Protein AF-A0A1I9GDZ3-F1 (afdb_monomer_lite)

Structure (mmCIF, N/CA/C/O backbone):
data_AF-A0A1I9GDZ3-F1
#
_entry.id   AF-A0A1I9GDZ3-F1
#
loop_
_atom_site.group_PDB
_atom_site.id
_atom_site.type_symbol
_atom_site.label_atom_id
_atom_site.label_alt_id
_atom_site.label_comp_id
_atom_site.label_asym_id
_atom_site.label_entity_id
_atom_site.label_seq_id
_atom_site.pdbx_PDB_ins_code
_atom_site.Cartn_x
_atom_site.Cartn_y
_atom_site.Cartn_z
_atom_site.occupancy
_atom_site.B_iso_or_equiv
_atom_site.auth_seq_id
_atom_site.auth_comp_id
_atom_site.auth_asym_id
_atom_site.auth_atom_id
_atom_site.pdbx_PDB_model_num
ATOM 1 N N . SER A 1 1 ? 3.788 1.862 -18.498 1.00 83.44 1 SER A N 1
ATOM 2 C CA . SER A 1 1 ? 2.424 1.923 -17.941 1.00 83.44 1 SER A CA 1
ATOM 3 C C . SER A 1 1 ? 2.542 2.183 -16.455 1.00 83.44 1 SER A C 1
ATOM 5 O O . SER A 1 1 ? 3.444 1.622 -15.842 1.00 83.44 1 SER A O 1
ATOM 7 N N . ASP A 1 2 ? 1.720 3.075 -15.904 1.00 90.75 2 ASP A N 1
ATOM 8 C CA . ASP A 1 2 ? 1.638 3.266 -14.455 1.00 90.75 2 ASP A CA 1
ATOM 9 C C . ASP A 1 2 ? 0.688 2.201 -13.877 1.00 90.75 2 ASP A C 1
ATOM 11 O O . ASP A 1 2 ? -0.498 2.241 -14.206 1.00 90.75 2 ASP A O 1
ATOM 15 N N . PRO A 1 3 ? 1.180 1.236 -13.081 1.00 93.69 3 PRO A N 1
ATOM 16 C CA . PRO A 1 3 ? 0.331 0.229 -12.455 1.00 93.69 3 PRO A CA 1
ATOM 17 C C . PRO A 1 3 ? -0.734 0.828 -11.532 1.00 93.69 3 PRO A C 1
ATOM 19 O O . PRO A 1 3 ? -1.831 0.303 -11.513 1.00 93.69 3 PRO A O 1
ATOM 22 N N . CYS A 1 4 ? -0.489 1.945 -10.838 1.00 94.69 4 CYS A N 1
ATOM 23 C CA . CYS A 1 4 ? -1.467 2.508 -9.894 1.00 94.69 4 CYS A CA 1
ATOM 24 C C . CYS A 1 4 ? -2.680 3.184 -10.566 1.00 94.69 4 CYS A C 1
ATOM 26 O O . CYS A 1 4 ? -3.571 3.666 -9.873 1.00 94.69 4 CYS A O 1
ATOM 28 N N . GLN A 1 5 ? -2.706 3.279 -11.899 1.00 94.06 5 GLN A N 1
ATOM 29 C CA . GLN A 1 5 ? -3.859 3.787 -12.655 1.00 94.06 5 GLN A CA 1
ATOM 30 C C . GLN A 1 5 ? -4.834 2.674 -13.068 1.00 94.06 5 GLN A C 1
ATOM 32 O O . GLN A 1 5 ? -5.893 2.970 -13.618 1.00 94.06 5 GLN A O 1
ATOM 37 N N . ASP A 1 6 ? -4.473 1.410 -12.848 1.00 92.06 6 ASP A N 1
ATOM 38 C CA . ASP A 1 6 ? -5.264 0.246 -13.232 1.00 92.06 6 ASP A CA 1
ATOM 39 C C . ASP A 1 6 ? -5.175 -0.815 -12.129 1.00 92.06 6 ASP A C 1
ATOM 41 O O . ASP A 1 6 ? -4.146 -1.470 -11.967 1.00 92.06 6 ASP A O 1
ATOM 45 N N . ASP A 1 7 ? -6.278 -1.019 -11.405 1.00 89.81 7 ASP A N 1
ATOM 46 C CA . ASP A 1 7 ? -6.377 -1.986 -10.301 1.00 89.81 7 ASP A CA 1
ATOM 47 C C . ASP A 1 7 ? -6.088 -3.440 -10.728 1.00 89.81 7 ASP A C 1
ATOM 49 O O . ASP A 1 7 ? -5.899 -4.312 -9.884 1.00 89.81 7 ASP A O 1
ATOM 53 N N . SER A 1 8 ? -6.042 -3.744 -12.032 1.00 92.88 8 SER A N 1
ATOM 54 C CA . SER A 1 8 ? -5.621 -5.059 -12.533 1.00 92.88 8 SER A CA 1
ATOM 55 C C . SER A 1 8 ? -4.098 -5.232 -12.622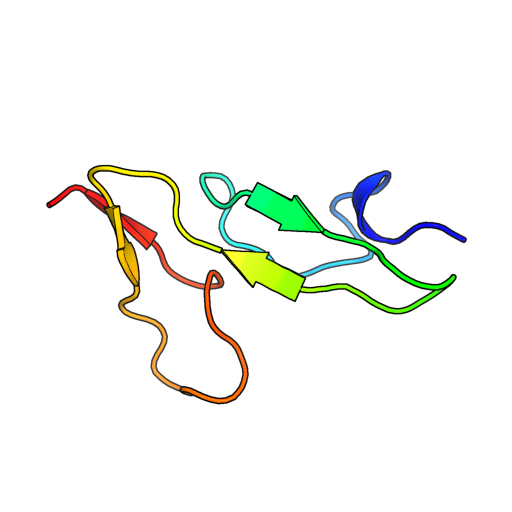 1.00 92.88 8 SER A C 1
ATOM 57 O O . SER A 1 8 ? -3.615 -6.355 -12.783 1.00 92.88 8 SER A O 1
ATOM 59 N N . LEU A 1 9 ? -3.331 -4.141 -12.507 1.00 94.62 9 LEU A N 1
ATOM 60 C CA . LEU A 1 9 ? -1.869 -4.118 -12.626 1.00 94.62 9 LEU A CA 1
ATOM 61 C C . LEU A 1 9 ? -1.139 -4.104 -11.277 1.00 94.62 9 LEU A C 1
ATOM 63 O O . LEU A 1 9 ? 0.089 -4.218 -11.252 1.00 94.62 9 LEU A O 1
ATOM 67 N N . HIS A 1 10 ? -1.866 -3.996 -10.166 1.00 94.31 10 HIS A N 1
ATOM 68 C CA . HIS A 1 10 ? -1.328 -4.130 -8.818 1.00 94.31 10 HIS A CA 1
ATOM 69 C C . HIS A 1 10 ? -2.298 -4.902 -7.924 1.00 94.31 10 HIS A C 1
ATOM 71 O O . HIS A 1 10 ? -3.506 -4.866 -8.081 1.00 94.31 10 HIS A O 1
ATOM 77 N N . ASP A 1 11 ? -1.763 -5.596 -6.933 1.00 95.75 11 ASP A N 1
ATOM 78 C CA . ASP A 1 11 ? -2.528 -6.374 -5.950 1.00 95.75 11 ASP A CA 1
ATOM 79 C C . ASP A 1 11 ? -2.660 -5.642 -4.593 1.00 95.75 11 ASP A C 1
ATOM 81 O O . ASP A 1 11 ? -2.536 -6.261 -3.538 1.00 95.75 11 ASP A O 1
ATOM 85 N N . CYS A 1 12 ? -2.699 -4.300 -4.575 1.00 96.56 12 CYS A N 1
ATOM 86 C CA . CYS A 1 12 ? -2.778 -3.551 -3.304 1.00 96.56 12 CYS A CA 1
ATOM 87 C C . CYS A 1 12 ? -4.101 -3.855 -2.591 1.00 96.56 12 CYS A C 1
ATOM 89 O O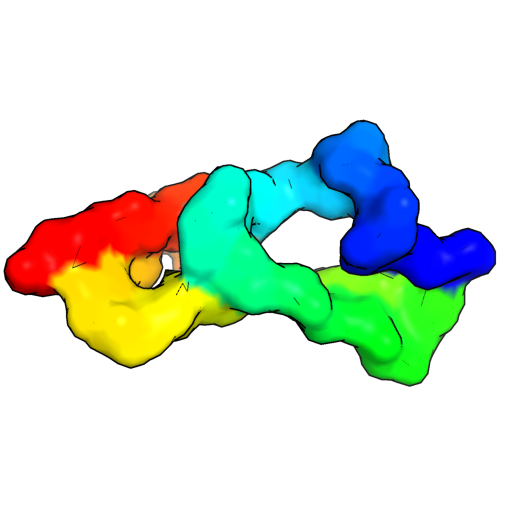 . CYS A 1 12 ? -5.091 -4.197 -3.236 1.00 96.56 12 CYS A O 1
ATOM 91 N N . ASP A 1 13 ? -4.140 -3.714 -1.263 1.00 96.75 13 ASP A N 1
ATOM 92 C CA . ASP A 1 13 ? -5.423 -3.738 -0.561 1.00 96.75 13 ASP A CA 1
ATOM 93 C C . ASP A 1 13 ? -6.317 -2.600 -1.100 1.00 96.75 13 ASP A C 1
ATOM 95 O O . ASP A 1 13 ? -5.800 -1.502 -1.318 1.00 96.75 13 ASP A O 1
ATOM 99 N N . PRO A 1 14 ? -7.635 -2.799 -1.292 1.00 95.00 14 PRO A N 1
ATOM 100 C CA . PRO A 1 14 ? -8.533 -1.745 -1.767 1.00 95.00 14 PRO A CA 1
ATOM 101 C C . PRO A 1 14 ? -8.527 -0.461 -0.929 1.00 95.00 14 PRO A C 1
ATOM 103 O O . PRO A 1 14 ? -8.910 0.593 -1.433 1.00 95.00 14 PRO A O 1
ATOM 106 N N . VAL A 1 15 ? -8.142 -0.532 0.352 1.00 95.75 15 VAL A N 1
ATOM 107 C CA . VAL A 1 15 ? -8.002 0.665 1.199 1.00 95.75 15 VAL A CA 1
ATOM 108 C C . VAL A 1 15 ? -6.571 1.197 1.277 1.00 95.75 15 VAL A C 1
ATOM 110 O O . VAL A 1 15 ? -6.350 2.213 1.931 1.00 95.75 15 VAL A O 1
ATOM 113 N N . ALA A 1 16 ? -5.593 0.520 0.673 1.00 97.06 16 ALA A N 1
ATOM 114 C CA . ALA A 1 16 ? -4.205 0.960 0.657 1.00 97.06 16 ALA A CA 1
ATOM 115 C C . ALA A 1 16 ? -3.970 2.081 -0.361 1.00 97.06 16 ALA A C 1
ATOM 117 O O . ALA A 1 16 ? -4.619 2.179 -1.398 1.00 97.06 16 ALA A O 1
ATOM 118 N N . GLU A 1 17 ? -2.973 2.907 -0.076 1.00 95.81 17 GLU A N 1
ATOM 119 C CA . GLU A 1 17 ? -2.440 3.902 -0.996 1.00 95.81 17 GLU A CA 1
ATOM 120 C C . GLU A 1 17 ? -1.422 3.228 -1.931 1.00 95.81 17 GLU A C 1
ATOM 122 O O . GLU A 1 17 ? -0.499 2.555 -1.460 1.00 95.81 17 GLU A O 1
ATOM 127 N N . CYS A 1 18 ? -1.589 3.398 -3.247 1.00 95.81 18 CYS A N 1
ATOM 128 C CA . CYS A 1 18 ? -0.665 2.903 -4.272 1.00 95.81 18 CYS A CA 1
ATOM 129 C C . CYS A 1 18 ? 0.298 4.015 -4.709 1.00 95.81 18 CYS A C 1
ATOM 131 O O . CYS A 1 18 ? -0.127 5.128 -5.023 1.00 95.81 18 CYS A O 1
ATOM 133 N N . TYR A 1 19 ? 1.592 3.703 -4.765 1.00 94.81 19 TYR A N 1
ATOM 134 C CA . TYR A 1 19 ? 2.645 4.597 -5.242 1.00 94.81 19 TYR A CA 1
ATOM 135 C C . TYR A 1 19 ? 3.422 3.946 -6.378 1.00 94.81 19 TYR A C 1
ATOM 137 O O . TYR A 1 19 ? 3.877 2.815 -6.250 1.00 94.81 19 TYR A O 1
ATOM 145 N N . SER A 1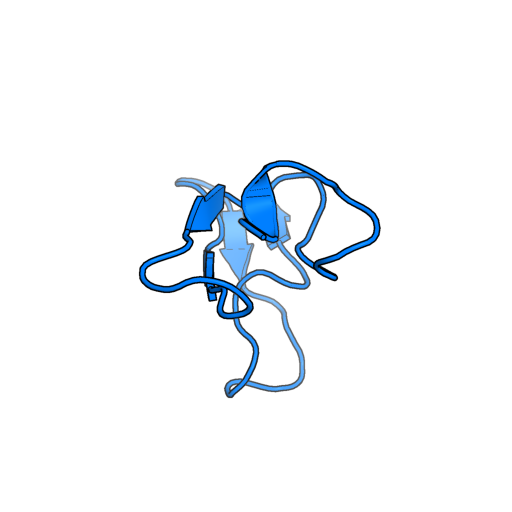 20 ? 3.638 4.687 -7.458 1.00 93.62 20 SER A N 1
ATOM 146 C CA . SER A 1 20 ? 4.369 4.238 -8.639 1.00 93.62 20 SER A CA 1
ATOM 147 C C . SER A 1 20 ? 5.470 5.240 -8.943 1.00 93.62 20 SER A C 1
ATOM 149 O O . SER A 1 20 ? 5.216 6.372 -9.346 1.00 93.62 20 SER A O 1
ATOM 151 N N . GLU A 1 21 ? 6.713 4.851 -8.670 1.00 88.75 21 GLU A N 1
ATOM 152 C CA . GLU A 1 21 ? 7.876 5.716 -8.904 1.00 88.75 21 GLU A CA 1
ATOM 153 C C . GLU A 1 21 ? 8.422 5.563 -10.327 1.00 88.75 21 GLU A C 1
ATOM 155 O O . GLU A 1 21 ? 9.085 6.460 -10.847 1.00 88.75 21 GLU A O 1
ATOM 160 N N . GLN A 1 22 ? 8.171 4.412 -10.958 1.00 90.38 22 GLN A N 1
ATOM 161 C CA . GLN A 1 22 ? 8.684 4.061 -12.278 1.00 90.38 22 GLN A CA 1
ATOM 162 C C . GLN A 1 22 ? 7.652 3.222 -13.041 1.00 90.38 22 GLN A C 1
ATOM 164 O O . GLN A 1 22 ? 6.935 2.432 -12.425 1.00 90.38 22 GLN A O 1
ATOM 169 N N . PRO A 1 23 ? 7.592 3.322 -14.382 1.00 89.81 23 PRO A N 1
ATOM 170 C CA . PRO A 1 23 ? 6.677 2.517 -15.182 1.00 89.81 23 PRO A CA 1
ATOM 171 C C . PRO A 1 23 ? 6.822 1.015 -14.898 1.00 89.81 23 PRO A C 1
ATOM 173 O O . PRO A 1 23 ? 7.909 0.457 -15.027 1.00 89.81 23 PRO A O 1
ATOM 176 N N . GLY A 1 24 ? 5.713 0.359 -14.558 1.00 88.94 24 GLY A N 1
ATOM 177 C CA . GLY A 1 24 ? 5.668 -1.068 -14.225 1.00 88.94 24 GLY A CA 1
ATOM 178 C C . GLY A 1 24 ? 6.078 -1.421 -12.792 1.00 88.94 24 GLY A C 1
ATOM 179 O O . GLY A 1 24 ? 6.037 -2.598 -12.444 1.00 88.94 24 GLY A O 1
ATOM 180 N N . TYR A 1 25 ? 6.446 -0.444 -11.961 1.00 92.56 25 TYR A N 1
ATOM 181 C CA . TYR A 1 25 ? 6.745 -0.648 -10.545 1.00 92.56 25 TYR A CA 1
ATOM 182 C C . TYR A 1 25 ? 5.701 0.024 -9.660 1.00 92.56 25 TYR A C 1
ATOM 184 O O . TYR A 1 25 ? 5.214 1.104 -9.981 1.00 92.56 25 TYR A O 1
ATOM 192 N N . PHE A 1 26 ? 5.395 -0.596 -8.522 1.00 94.81 26 PHE A N 1
ATOM 193 C CA . PHE A 1 26 ? 4.491 -0.021 -7.539 1.00 94.81 26 PHE A CA 1
ATOM 194 C C . PHE A 1 26 ? 4.821 -0.463 -6.114 1.00 94.81 26 PHE A C 1
ATOM 196 O O . PHE A 1 26 ? 5.483 -1.475 -5.883 1.00 94.81 26 PHE A O 1
ATOM 203 N N . GLN A 1 27 ? 4.319 0.307 -5.158 1.00 95.31 27 GLN A N 1
ATOM 204 C CA . GLN A 1 27 ? 4.372 0.048 -3.727 1.00 95.31 27 GLN A CA 1
ATOM 205 C C . GLN A 1 27 ? 3.000 0.336 -3.127 1.00 95.31 27 GLN A C 1
ATOM 207 O O . GLN A 1 27 ? 2.348 1.303 -3.514 1.00 95.31 27 GLN A O 1
ATOM 212 N N . CYS A 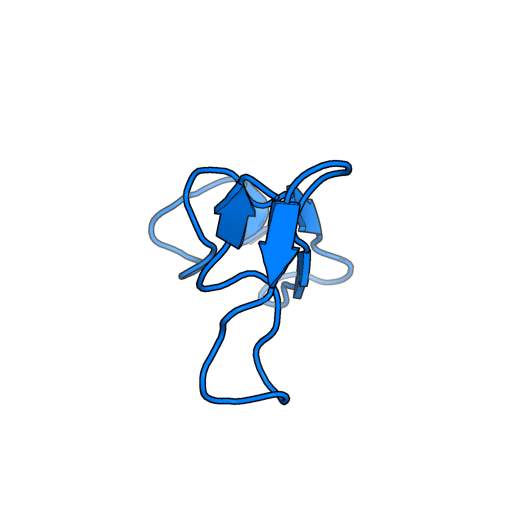1 28 ? 2.577 -0.474 -2.161 1.00 96.69 28 CYS A N 1
ATOM 213 C CA . CYS A 1 28 ? 1.326 -0.270 -1.440 1.00 96.69 28 CYS A CA 1
ATOM 214 C C . CYS A 1 28 ? 1.627 0.131 0.005 1.00 96.69 28 CYS A C 1
ATOM 216 O O . CYS A 1 28 ? 2.566 -0.383 0.619 1.00 96.69 28 CYS A O 1
ATOM 218 N N . ARG A 1 29 ? 0.803 1.003 0.584 1.00 96.19 29 ARG A N 1
ATOM 219 C CA . ARG A 1 29 ? 0.905 1.390 1.994 1.00 96.19 29 ARG A CA 1
ATOM 220 C C . ARG A 1 29 ? -0.472 1.500 2.626 1.00 96.19 29 ARG A C 1
ATOM 222 O O . ARG A 1 29 ? -1.368 2.103 2.053 1.00 96.19 29 ARG A O 1
ATOM 229 N N . CYS A 1 30 ? -0.634 0.972 3.835 1.00 97.44 30 CYS A N 1
ATOM 230 C CA . CYS A 1 30 ? -1.870 1.196 4.577 1.00 97.44 30 CYS A CA 1
ATOM 231 C C . CYS A 1 30 ? -1.985 2.663 5.027 1.00 97.44 30 CYS A C 1
ATOM 233 O O . CYS A 1 30 ? -1.001 3.217 5.533 1.00 97.44 30 CYS A O 1
ATOM 235 N N . PRO A 1 31 ? -3.170 3.281 4.886 1.00 96.62 31 PRO A N 1
ATOM 236 C CA . PRO A 1 31 ? -3.394 4.652 5.313 1.00 96.62 31 PRO A CA 1
ATOM 237 C C . PRO A 1 31 ? -3.383 4.761 6.841 1.00 96.62 31 PRO A C 1
ATOM 239 O O . PRO A 1 31 ? -3.487 3.775 7.577 1.00 96.62 31 PRO A O 1
ATOM 242 N N . ASN A 1 32 ? -3.302 5.994 7.339 1.00 95.31 32 ASN A N 1
ATOM 243 C CA . ASN A 1 32 ? -3.355 6.254 8.776 1.00 95.31 32 ASN A CA 1
ATOM 244 C C . ASN A 1 32 ? -4.643 5.693 9.405 1.00 95.31 32 ASN A C 1
ATOM 246 O O . ASN A 1 32 ? -5.740 5.859 8.874 1.00 95.31 32 ASN A O 1
ATOM 250 N N . GLY A 1 33 ? -4.505 5.046 10.564 1.00 95.31 33 GLY A N 1
ATOM 251 C CA . GLY A 1 33 ? -5.608 4.349 11.236 1.00 95.31 33 GLY A CA 1
ATOM 252 C C . GLY A 1 33 ? -5.825 2.906 10.767 1.00 95.31 33 GLY A C 1
ATOM 253 O O . GLY A 1 33 ? -6.727 2.241 11.273 1.00 95.31 33 GLY A O 1
ATOM 254 N N . PHE A 1 34 ? -4.997 2.401 9.849 1.00 96.88 34 PHE A N 1
ATOM 255 C CA . PHE A 1 34 ? -4.953 0.994 9.464 1.00 96.88 34 PHE A CA 1
ATOM 256 C C . PHE A 1 34 ? -3.581 0.401 9.791 1.00 96.88 34 PHE A C 1
ATOM 258 O O . PHE A 1 34 ? -2.543 1.011 9.542 1.00 96.88 34 PHE A O 1
ATOM 265 N N . ALA A 1 35 ? -3.585 -0.803 10.352 1.00 95.69 35 ALA A N 1
ATOM 266 C CA . ALA A 1 35 ? -2.398 -1.612 10.547 1.00 95.69 35 ALA A CA 1
ATOM 267 C C . ALA A 1 35 ? -2.199 -2.530 9.339 1.00 95.69 35 ALA A C 1
ATOM 269 O O . ALA A 1 35 ? -3.143 -3.175 8.870 1.00 95.69 35 ALA A O 1
ATOM 270 N N . ASP A 1 36 ? -0.961 -2.608 8.865 1.00 96.12 36 ASP A N 1
ATOM 271 C CA . ASP A 1 36 ? -0.568 -3.599 7.875 1.00 96.12 36 ASP A CA 1
ATOM 272 C C . ASP A 1 36 ? -0.491 -4.980 8.534 1.00 96.12 36 ASP A C 1
ATOM 274 O O . ASP A 1 36 ? 0.268 -5.197 9.480 1.00 96.12 36 ASP A O 1
ATOM 278 N N . VAL A 1 37 ? -1.318 -5.904 8.051 1.00 95.88 37 VAL A N 1
ATOM 279 C CA . VAL A 1 37 ? -1.379 -7.299 8.508 1.00 95.88 37 VAL A CA 1
ATOM 280 C C . VAL A 1 37 ? -0.972 -8.267 7.393 1.00 95.88 37 VAL A C 1
ATOM 282 O O . VAL A 1 37 ? -1.353 -9.442 7.402 1.00 95.88 37 VAL A O 1
ATOM 285 N N . SER A 1 38 ? -0.220 -7.776 6.406 1.00 93.88 38 SER A N 1
ATOM 286 C CA . SER A 1 38 ? 0.332 -8.580 5.318 1.00 93.88 38 SER A CA 1
ATOM 287 C C . SER A 1 38 ? 1.265 -9.651 5.883 1.00 93.88 38 SER A C 1
ATOM 289 O O . SER A 1 38 ? 2.120 -9.393 6.728 1.00 93.88 38 SER A O 1
ATOM 291 N N . THR A 1 39 ? 1.094 -10.890 5.424 1.00 93.81 39 THR A N 1
ATOM 292 C CA . THR A 1 39 ? 1.900 -12.033 5.884 1.00 93.81 39 THR A CA 1
ATOM 293 C C . THR A 1 39 ? 3.341 -11.973 5.392 1.00 93.81 39 THR A C 1
ATOM 295 O O . THR A 1 39 ? 4.236 -12.478 6.063 1.00 93.81 39 THR A O 1
ATOM 298 N N . ASP A 1 40 ? 3.563 -11.373 4.223 1.00 93.06 40 ASP A N 1
ATOM 299 C CA . ASP A 1 40 ? 4.890 -11.170 3.656 1.00 93.06 40 ASP A CA 1
ATOM 300 C C . ASP A 1 40 ? 5.300 -9.706 3.823 1.00 93.06 40 ASP A C 1
ATOM 302 O O . ASP A 1 40 ? 4.743 -8.817 3.185 1.00 93.06 40 ASP A O 1
ATOM 306 N N . GLN A 1 41 ? 6.300 -9.461 4.667 1.00 88.81 41 GLN A N 1
ATOM 307 C CA . GLN A 1 41 ? 6.799 -8.113 4.959 1.00 88.81 41 GLN A CA 1
ATOM 308 C C . GLN A 1 41 ? 7.490 -7.457 3.754 1.00 88.81 41 GLN A C 1
ATOM 310 O O . GLN A 1 41 ? 7.704 -6.248 3.759 1.00 88.81 41 GLN A O 1
ATOM 315 N N . ARG A 1 42 ? 7.830 -8.229 2.712 1.00 92.62 42 ARG A N 1
ATOM 316 C CA . ARG A 1 42 ? 8.360 -7.695 1.446 1.00 92.62 42 ARG A CA 1
ATOM 317 C C . ARG A 1 42 ? 7.274 -7.040 0.595 1.00 92.62 42 ARG A C 1
ATOM 319 O O . ARG A 1 42 ? 7.598 -6.269 -0.301 1.00 92.62 42 ARG A O 1
ATOM 326 N N . PHE A 1 43 ? 6.007 -7.341 0.876 1.00 93.25 43 PHE A N 1
ATOM 327 C CA . PHE A 1 43 ? 4.849 -6.802 0.174 1.00 93.25 43 PHE A CA 1
ATOM 328 C C . PHE A 1 43 ? 3.895 -6.160 1.188 1.00 93.25 43 PHE A C 1
ATOM 330 O O . PHE A 1 43 ? 2.860 -6.745 1.512 1.00 93.25 43 PHE A O 1
ATOM 337 N N . PRO A 1 44 ? 4.248 -4.979 1.723 1.00 95.12 44 PRO A N 1
ATOM 338 C CA . PRO A 1 44 ? 3.361 -4.236 2.605 1.00 95.12 44 PRO A CA 1
ATOM 339 C C . PRO A 1 44 ? 2.136 -3.708 1.845 1.00 95.12 44 PRO A C 1
ATOM 341 O O . PRO A 1 44 ? 2.116 -3.666 0.615 1.00 95.12 44 PRO A O 1
ATOM 344 N N . GLY A 1 45 ? 1.097 -3.315 2.582 1.00 95.81 45 GLY A N 1
ATOM 345 C CA . GLY A 1 45 ? -0.107 -2.671 2.049 1.00 95.81 45 GLY A 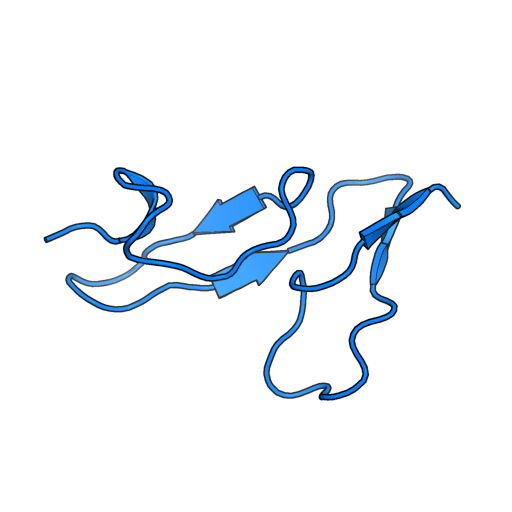CA 1
ATOM 346 C C . GLY A 1 45 ? -1.014 -3.579 1.213 1.00 95.81 45 GLY A C 1
ATOM 347 O O . GLY A 1 45 ? -1.869 -3.082 0.487 1.00 95.81 45 GLY A O 1
ATOM 348 N N . ARG A 1 46 ? -0.836 -4.904 1.291 1.00 96.1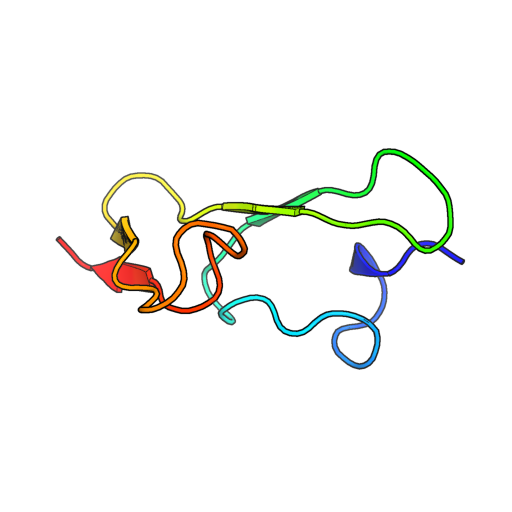2 46 ARG A N 1
ATOM 349 C CA . ARG A 1 46 ? -1.683 -5.915 0.617 1.00 96.12 46 ARG A CA 1
ATOM 350 C C . ARG A 1 46 ? -2.857 -6.359 1.467 1.00 96.12 46 ARG A C 1
ATOM 352 O O . ARG A 1 46 ? -3.830 -6.902 0.952 1.00 96.12 46 ARG A O 1
ATOM 359 N N . LYS A 1 47 ? -2.721 -6.178 2.780 1.00 96.75 47 LYS A N 1
ATOM 360 C CA . LYS A 1 47 ? -3.769 -6.409 3.764 1.00 96.75 47 LYS A CA 1
ATOM 361 C C . LYS A 1 47 ? -3.736 -5.310 4.808 1.00 96.75 47 LYS A C 1
ATOM 363 O O . LYS A 1 47 ? -2.853 -5.293 5.664 1.00 96.75 47 LYS A O 1
ATOM 368 N N . CYS A 1 48 ? -4.727 -4.436 4.770 1.00 97.00 48 CYS A N 1
ATOM 369 C CA . CYS A 1 48 ? -4.873 -3.349 5.724 1.00 97.00 48 CYS A CA 1
ATOM 370 C C . CYS A 1 48 ? -6.066 -3.618 6.637 1.00 97.00 48 CYS A C 1
ATOM 372 O O . CYS A 1 48 ? -7.192 -3.824 6.189 1.00 97.00 48 CYS A O 1
ATOM 374 N N . LYS A 1 49 ? -5.839 -3.601 7.951 1.00 96.62 49 LYS A N 1
ATOM 375 C CA . LYS A 1 49 ? -6.897 -3.779 8.948 1.00 96.62 49 LYS A CA 1
ATOM 376 C C . LYS A 1 49 ? -7.061 -2.504 9.753 1.00 96.62 49 LYS A C 1
ATOM 378 O O . LYS A 1 49 ? -6.088 -2.004 10.306 1.00 96.62 49 LYS A O 1
ATOM 383 N N . LYS A 1 50 ? -8.291 -1.997 9.846 1.00 93.81 50 LYS A N 1
ATOM 384 C CA . LYS A 1 50 ? -8.596 -0.837 10.690 1.00 93.81 50 LYS A CA 1
ATOM 385 C C . LYS A 1 50 ? -8.152 -1.120 12.129 1.00 93.81 50 LYS A C 1
ATOM 387 O O . LYS A 1 50 ? -8.492 -2.178 12.668 1.00 93.81 50 LYS A O 1
ATOM 392 N N . SER A 1 51 ? -7.353 -0.206 12.676 1.00 83.38 51 SER A N 1
ATOM 393 C CA . SER A 1 51 ? -6.831 -0.275 14.042 1.00 83.38 51 SER A CA 1
ATOM 394 C C . SER A 1 51 ? -7.904 -0.003 15.089 1.00 83.38 51 SER A C 1
ATOM 396 O O . SER A 1 51 ? -8.949 0.603 14.752 1.00 83.38 51 SER A O 1
#

Secondary structure (DSSP, 8-state):
--GGG-TTS----TTSEEE-SSTT--EEEPPTTEEE--S-TTSTTSSEEE-

Organism: Brugia malayi (NCBI:txid6279)

pLDDT: mean 93.92, std 3.13, range [83.38, 97.44]

Foldseek 3Di:
DFLQVPCVLDQADPQWDWDGPDPSDIATEHDPQWDFPDPDPVHTRNDTHGD

Radius of gyration: 10.62 Å; chains: 1; bounding box: 17×18×32 Å

Sequence (51 aa):
SDPCQDDSLHDCDPVAECYSEQPGYFQCRCPNGFADVSTDQRFPGRKCKKS